Protein AF-A0A3Q9Y185-F1 (afdb_monomer)

Secondary structure (DSSP, 8-state):
----TT--EEE-TT---SS--GGGGGS-TT-EEE-TT---S---HHHHHHHT-

pLDDT: mean 79.61, std 11.7, range [42.38, 91.75]

Nearest PDB structures (foldseek):
  7wjq-assembly1_A  TM=7.185E-01  e=3.565E-02  Shigella flexneri
  4nkh-assembly2_B  TM=7.325E-01  e=8.757E-02  Salmonella enterica subsp. enterica serovar Typhimurium str. 14028S
  7v8e-assembly1_B  TM=7.740E-01  e=2.151E-01  Shigella flexneri 5a str. M90T
  8dre-assembly1_A  TM=7.759E-01  e=2.305E-01  Mus musculus
  7ya8-assembly1_A  TM=7.479E-01  e=3.039E-01  Shigella flexneri 5a str. M90T

Foldseek 3Di:
DDPCVVAQEDEPAQDADQADDPCLVVDDLNYQYHHHNYNHPDDPPVSCVSNVD

Solvent-accessible surface area (backbone atoms only — not comparable to full-atom values): 3379 Å² total; per-residue (Å²): 137,83,75,68,84,79,53,53,62,48,82,47,55,69,36,85,43,50,62,78,64,76,66,64,76,73,51,63,80,74,32,42,57,41,56,56,73,32,66,52,79,60,76,58,66,70,54,29,66,60,43,72,98

Radius of gyration: 11.01 Å; Cα contacts (8 Å, |Δi|>4): 62; chains: 1; bounding box: 22×26×26 Å

Structure (mmCIF, N/CA/C/O backbone):
data_AF-A0A3Q9Y185-F1
#
_entry.id   AF-A0A3Q9Y185-F1
#
loop_
_atom_site.group_PDB
_atom_site.id
_atom_site.type_symbol
_atom_site.label_atom_id
_atom_site.label_alt_id
_atom_site.label_comp_id
_atom_site.label_asym_id
_atom_site.label_entity_id
_atom_site.label_seq_id
_atom_site.pdbx_PDB_ins_code
_atom_site.Cartn_x
_atom_site.Cartn_y
_atom_site.Cartn_z
_atom_site.occupancy
_atom_site.B_iso_or_equiv
_atom_site.auth_seq_id
_atom_site.auth_comp_id
_atom_site.auth_asym_id
_atom_site.auth_atom_id
_atom_site.pdbx_PDB_model_num
ATOM 1 N N . MET A 1 1 ? 8.432 -16.461 -12.527 1.00 42.38 1 MET A N 1
ATOM 2 C CA . MET A 1 1 ? 9.135 -15.187 -12.260 1.00 42.38 1 MET A CA 1
ATOM 3 C C . MET A 1 1 ? 8.565 -14.138 -13.208 1.00 42.38 1 MET A C 1
ATOM 5 O O . MET A 1 1 ? 9.172 -13.828 -14.221 1.00 42.38 1 MET A O 1
ATOM 9 N N . GLY A 1 2 ? 7.326 -13.702 -12.960 1.00 48.84 2 GLY A N 1
ATOM 10 C CA . GLY A 1 2 ? 6.668 -12.688 -13.782 1.00 48.84 2 GLY A CA 1
ATOM 11 C C . GLY A 1 2 ? 7.102 -11.323 -13.285 1.00 48.84 2 GLY A C 1
ATOM 12 O O . GLY A 1 2 ? 6.528 -10.813 -12.329 1.00 48.84 2 GLY A O 1
ATOM 13 N N . CYS A 1 3 ? 8.167 -10.776 -13.864 1.00 44.91 3 CYS A N 1
ATOM 14 C CA . CYS A 1 3 ? 8.548 -9.407 -13.579 1.00 44.91 3 CYS A CA 1
ATOM 15 C C . CYS A 1 3 ? 7.405 -8.497 -14.035 1.00 44.91 3 CYS A C 1
ATOM 17 O O . CYS A 1 3 ? 7.147 -8.369 -15.230 1.00 44.91 3 CYS A O 1
ATOM 19 N N . LEU A 1 4 ? 6.759 -7.830 -13.081 1.00 56.88 4 LEU A N 1
ATOM 20 C CA . LEU A 1 4 ? 5.832 -6.713 -13.292 1.00 56.88 4 LEU A CA 1
ATOM 21 C C . LEU A 1 4 ? 6.570 -5.474 -13.857 1.00 56.88 4 LEU A C 1
ATOM 23 O O . LEU A 1 4 ? 6.206 -4.341 -13.564 1.00 56.88 4 LEU A O 1
ATOM 27 N N . SER A 1 5 ? 7.641 -5.672 -14.636 1.00 52.94 5 SER A N 1
ATOM 28 C CA . SER A 1 5 ? 8.496 -4.622 -15.199 1.00 52.94 5 SER A CA 1
ATOM 29 C C . SER A 1 5 ? 7.750 -3.708 -16.171 1.00 52.94 5 SER A C 1
ATOM 31 O O . SER A 1 5 ? 8.209 -2.600 -16.420 1.00 52.94 5 SER A O 1
ATOM 33 N N . GLU A 1 6 ? 6.598 -4.151 -16.669 1.00 58.12 6 GLU A N 1
ATOM 34 C CA . GLU A 1 6 ? 5.733 -3.415 -17.596 1.00 58.12 6 GLU A CA 1
ATOM 35 C C . GLU A 1 6 ? 4.482 -2.839 -16.909 1.00 58.12 6 GLU A C 1
ATOM 37 O O . GLU A 1 6 ? 3.693 -2.151 -17.555 1.00 58.12 6 GLU A O 1
ATOM 42 N N . LEU A 1 7 ? 4.254 -3.115 -15.616 1.00 62.38 7 LEU A N 1
ATOM 43 C CA . LEU A 1 7 ? 3.040 -2.653 -14.949 1.00 62.38 7 LEU A CA 1
ATOM 44 C C . LEU A 1 7 ? 3.157 -1.145 -14.684 1.00 62.38 7 LEU A C 1
ATOM 46 O O . LEU A 1 7 ? 3.912 -0.697 -13.821 1.00 62.38 7 LEU A O 1
ATOM 50 N N . GLN A 1 8 ? 2.439 -0.359 -15.481 1.00 73.88 8 GLN A N 1
ATOM 51 C CA . GLN A 1 8 ? 2.377 1.097 -15.339 1.00 73.88 8 GLN A CA 1
ATOM 52 C C . GLN A 1 8 ? 1.316 1.527 -14.326 1.00 73.88 8 GLN A C 1
ATOM 54 O O . GLN A 1 8 ? 1.446 2.594 -13.738 1.00 73.88 8 GLN A O 1
ATOM 59 N N . GLU A 1 9 ? 0.298 0.699 -14.087 1.00 81.44 9 GLU A N 1
ATOM 60 C CA . GLU A 1 9 ? -0.791 0.986 -13.156 1.00 81.44 9 GLU A CA 1
ATOM 61 C C . GLU A 1 9 ? -1.217 -0.293 -12.419 1.00 81.44 9 GLU A C 1
ATOM 63 O O . GLU A 1 9 ? -1.370 -1.350 -13.030 1.00 81.44 9 GLU A O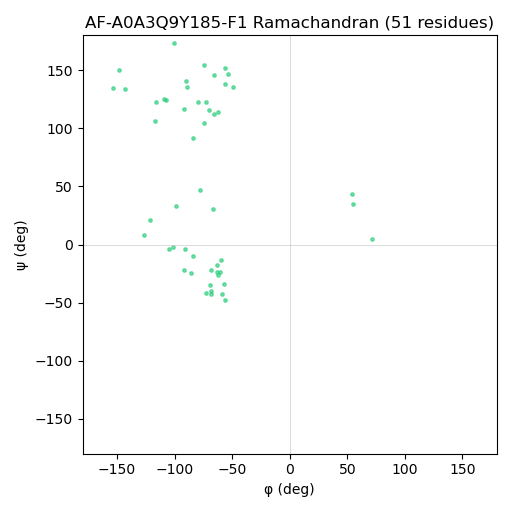 1
ATOM 68 N N . LEU A 1 10 ? -1.382 -0.191 -11.101 1.00 84.00 10 LEU A N 1
ATOM 69 C CA . LEU A 1 10 ? -1.969 -1.195 -10.227 1.00 84.00 10 LEU A CA 1
ATOM 70 C C . LEU A 1 10 ? -3.229 -0.592 -9.614 1.00 84.00 10 LEU A C 1
ATOM 72 O O . LEU A 1 10 ? -3.161 0.274 -8.738 1.00 84.00 10 LEU A O 1
ATOM 76 N N . ASP A 1 11 ? -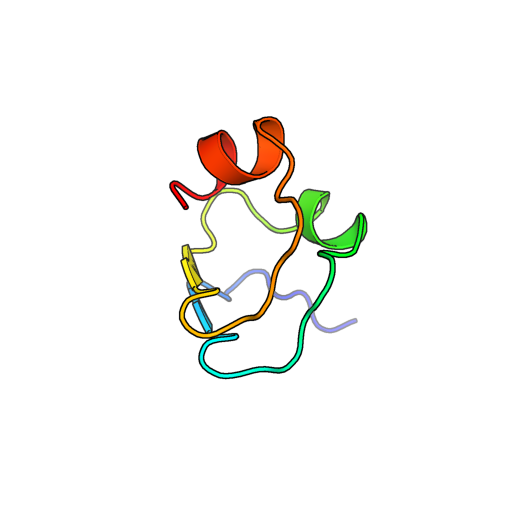4.371 -1.054 -10.103 1.00 86.00 11 ASP A N 1
ATOM 77 C CA . ASP A 1 11 ? -5.669 -0.656 -9.589 1.00 86.00 11 ASP A CA 1
ATOM 78 C C . ASP A 1 11 ? -6.113 -1.624 -8.489 1.00 86.00 11 ASP A C 1
ATOM 80 O O . ASP A 1 11 ? -6.280 -2.823 -8.722 1.00 86.00 11 ASP A O 1
ATOM 84 N N . LEU A 1 12 ? -6.253 -1.101 -7.275 1.00 85.44 12 LEU A N 1
ATOM 85 C CA . LEU A 1 12 ? -6.796 -1.806 -6.120 1.00 85.44 12 LEU A CA 1
ATOM 86 C C . LEU A 1 12 ? -8.023 -1.074 -5.569 1.00 85.44 12 LEU A C 1
ATOM 88 O O . LEU A 1 12 ? -8.360 -1.278 -4.401 1.00 85.44 12 LEU A O 1
ATOM 92 N N . CYS A 1 13 ? -8.690 -0.233 -6.364 1.00 89.75 13 CYS A N 1
ATOM 93 C CA . CYS A 1 13 ? -9.869 0.500 -5.913 1.00 89.75 13 CYS A CA 1
ATOM 94 C C . CYS A 1 13 ? -10.972 -0.431 -5.387 1.00 89.75 13 CYS A C 1
ATOM 96 O O . CYS A 1 13 ? -11.065 -1.589 -5.796 1.00 89.75 13 CYS A O 1
ATOM 98 N N . ASP A 1 14 ? -11.795 0.079 -4.469 1.00 91.25 14 ASP A N 1
ATOM 99 C CA . ASP A 1 14 ? -12.986 -0.602 -3.934 1.00 91.25 14 ASP A CA 1
ATOM 100 C C . ASP A 1 14 ? -12.708 -1.994 -3.338 1.00 91.25 14 ASP A C 1
ATOM 102 O O . ASP A 1 14 ? -13.524 -2.918 -3.397 1.00 91.25 14 ASP A O 1
ATOM 106 N N . ASN A 1 15 ? -11.538 -2.151 -2.718 1.00 89.25 15 ASN A N 1
ATOM 107 C CA . ASN A 1 15 ? -11.195 -3.352 -1.969 1.00 89.25 15 ASN A CA 1
ATOM 108 C C . ASN A 1 15 ? -11.365 -3.145 -0.457 1.00 89.25 15 ASN A C 1
ATOM 110 O O . ASN A 1 15 ? -11.638 -2.059 0.048 1.00 89.25 15 ASN A O 1
ATOM 114 N N . GLN A 1 16 ? -11.209 -4.228 0.300 1.00 90.44 16 GLN A N 1
ATOM 115 C CA . GLN A 1 16 ? -11.292 -4.212 1.764 1.00 90.44 16 GLN A CA 1
ATOM 116 C C . GLN A 1 16 ? -9.896 -4.178 2.406 1.00 90.44 16 GLN A C 1
ATOM 118 O O . GLN A 1 16 ? -9.674 -4.757 3.473 1.00 90.44 16 GLN A O 1
ATOM 123 N N . LEU A 1 17 ? -8.927 -3.522 1.752 1.00 87.00 17 LEU A N 1
ATOM 124 C CA . LEU A 1 17 ? -7.569 -3.411 2.279 1.00 87.00 17 LEU A CA 1
ATOM 125 C C . LEU A 1 17 ? -7.574 -2.483 3.494 1.00 87.00 17 LEU A C 1
ATOM 127 O O . LEU A 1 17 ? -7.857 -1.292 3.402 1.00 87.00 17 LEU A O 1
ATOM 131 N N . THR A 1 18 ? -7.242 -3.039 4.654 1.00 88.69 18 THR A N 1
ATOM 132 C CA . THR A 1 18 ? -7.119 -2.287 5.914 1.00 88.69 18 THR A CA 1
ATOM 133 C C . THR A 1 18 ? -5.699 -1.779 6.157 1.00 88.69 18 THR A C 1
ATOM 135 O O . THR A 1 18 ? -5.507 -0.796 6.878 1.00 88.69 18 THR A O 1
ATOM 138 N N . SER A 1 19 ? -4.715 -2.412 5.519 1.00 87.25 19 SER A N 1
ATOM 139 C CA . SER A 1 19 ? -3.295 -2.069 5.561 1.00 87.25 19 SER A CA 1
ATOM 140 C C . SER A 1 19 ? -2.626 -2.408 4.234 1.00 87.25 19 SER A C 1
ATOM 142 O O .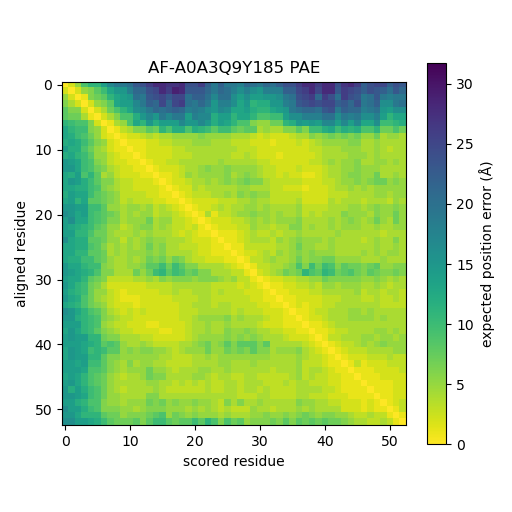 SER A 1 19 ? -3.012 -3.376 3.577 1.00 87.25 19 SER A O 1
ATOM 144 N N . LEU A 1 20 ? -1.587 -1.654 3.878 1.00 83.94 20 LEU A N 1
ATOM 145 C CA . LEU A 1 20 ? -0.714 -1.994 2.758 1.00 83.94 20 LEU A CA 1
ATOM 146 C C . LEU A 1 20 ? 0.443 -2.876 3.245 1.00 83.94 20 LEU A C 1
ATOM 148 O O . LEU A 1 20 ? 1.030 -2.572 4.285 1.00 83.94 20 LEU A O 1
ATOM 152 N N . PRO A 1 21 ? 0.775 -3.951 2.518 1.00 82.06 21 PRO A N 1
ATOM 153 C CA . PRO A 1 21 ? 1.906 -4.802 2.852 1.00 82.06 21 PRO A CA 1
ATOM 154 C C . PRO A 1 21 ? 3.235 -4.107 2.493 1.00 82.06 21 PRO A C 1
ATOM 156 O O . PRO A 1 21 ? 3.278 -3.242 1.613 1.00 82.06 21 PRO A O 1
ATOM 159 N N . VAL A 1 22 ? 4.328 -4.475 3.173 1.00 79.38 22 VAL A N 1
ATOM 160 C CA . VAL A 1 22 ? 5.665 -3.867 2.978 1.00 79.38 22 VAL A CA 1
ATOM 161 C C . VAL A 1 22 ? 6.201 -4.103 1.562 1.00 79.38 22 VAL A C 1
ATOM 163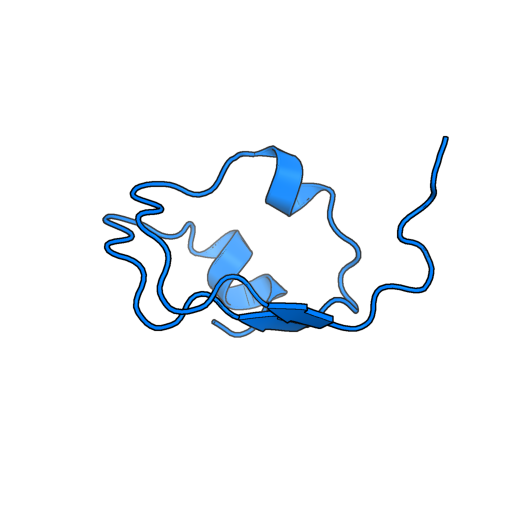 O O . VAL A 1 22 ? 6.983 -3.324 1.029 1.00 79.38 22 VAL A O 1
ATOM 166 N N . GLU A 1 23 ? 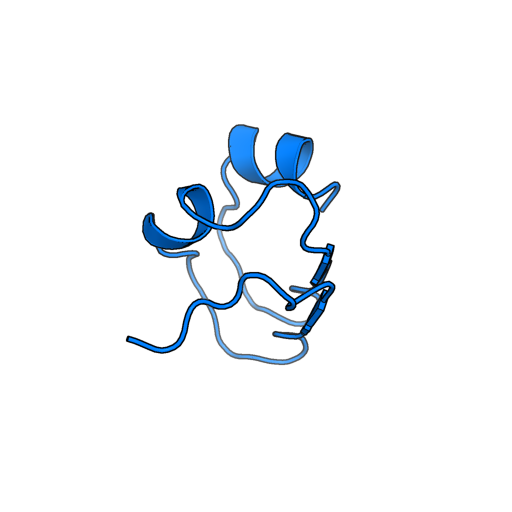5.714 -5.140 0.891 1.00 80.69 23 GLU A N 1
ATOM 167 C CA . GLU A 1 23 ? 6.028 -5.484 -0.489 1.00 80.69 23 GLU A CA 1
ATOM 168 C C . GLU A 1 23 ? 5.638 -4.375 -1.482 1.00 80.69 23 GLU A C 1
ATOM 170 O O . GLU A 1 23 ? 6.269 -4.262 -2.534 1.00 80.69 23 GLU A O 1
ATOM 175 N N . ILE A 1 24 ? 4.682 -3.493 -1.147 1.00 81.75 24 ILE A N 1
ATOM 176 C CA . ILE A 1 24 ? 4.379 -2.304 -1.965 1.00 81.75 24 ILE A CA 1
ATOM 177 C C . ILE A 1 24 ? 5.591 -1.360 -2.051 1.00 81.75 24 ILE A C 1
ATOM 179 O O . ILE A 1 24 ? 5.774 -0.675 -3.058 1.00 81.75 24 ILE A O 1
ATOM 183 N N . GLU A 1 25 ? 6.491 -1.367 -1.065 1.00 76.56 25 GLU A N 1
ATOM 184 C CA . GLU A 1 25 ? 7.740 -0.599 -1.122 1.00 76.56 25 GLU A CA 1
ATOM 185 C C . GLU A 1 25 ? 8.724 -1.134 -2.173 1.00 76.56 25 GLU A C 1
ATOM 187 O O . GLU A 1 25 ? 9.584 -0.387 -2.661 1.00 76.56 25 GLU A O 1
ATOM 192 N N . GLN A 1 26 ? 8.591 -2.404 -2.564 1.00 81.62 26 GLN A N 1
ATOM 193 C CA . GLN A 1 26 ? 9.399 -3.015 -3.619 1.00 81.62 26 GLN A CA 1
ATOM 194 C C . GLN A 1 26 ? 8.844 -2.734 -5.021 1.00 81.62 26 GLN A C 1
ATOM 196 O O . GLN A 1 26 ? 9.535 -2.987 -6.010 1.00 81.62 26 GLN A O 1
ATOM 201 N N . LEU A 1 27 ? 7.635 -2.171 -5.135 1.00 81.81 27 LEU A N 1
ATOM 202 C CA . LEU A 1 27 ? 7.052 -1.854 -6.434 1.00 81.81 27 LEU A CA 1
ATOM 203 C C . LEU A 1 27 ? 7.852 -0.753 -7.159 1.00 81.81 27 LEU A C 1
ATOM 205 O O . LEU A 1 27 ? 8.392 0.169 -6.525 1.00 81.81 27 LEU A O 1
ATOM 209 N N . PRO A 1 28 ? 7.935 -0.808 -8.501 1.00 80.44 28 PRO A N 1
ATOM 210 C CA . PRO A 1 28 ? 8.644 0.192 -9.288 1.00 80.44 28 PRO A CA 1
ATOM 211 C C . PRO A 1 28 ? 8.101 1.599 -9.020 1.00 80.44 28 PRO A C 1
ATOM 213 O O . PRO A 1 28 ? 6.896 1.815 -9.011 1.00 80.44 28 PRO A O 1
ATOM 216 N N . LYS A 1 29 ? 8.981 2.601 -8.888 1.00 72.88 29 LYS A N 1
ATOM 217 C CA . LYS A 1 29 ? 8.578 4.014 -8.696 1.00 72.88 29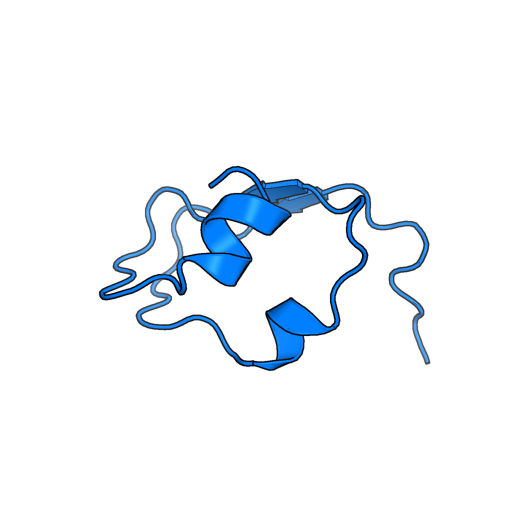 LYS A CA 1
ATOM 218 C C . LYS A 1 29 ? 7.719 4.595 -9.833 1.00 72.88 29 LYS A C 1
ATOM 220 O O . LYS A 1 29 ? 7.192 5.687 -9.685 1.00 72.88 29 LYS A O 1
ATOM 225 N N . ARG A 1 30 ? 7.645 3.916 -10.982 1.00 76.44 30 ARG A N 1
ATOM 226 C CA . ARG A 1 30 ? 6.851 4.327 -12.151 1.00 76.44 30 ARG A CA 1
ATOM 227 C C . ARG A 1 30 ? 5.431 3.756 -12.157 1.00 76.44 30 ARG A C 1
ATOM 229 O O . ARG A 1 30 ? 4.683 4.062 -13.074 1.00 76.44 30 ARG A O 1
ATOM 236 N N . LEU A 1 31 ? 5.097 2.915 -11.184 1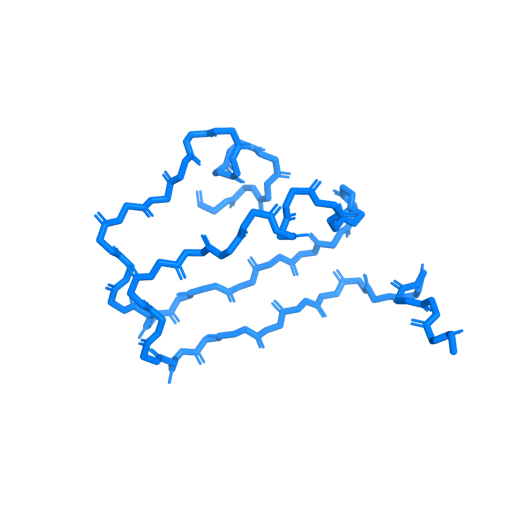.00 82.50 31 LEU A N 1
ATOM 237 C CA . LEU A 1 31 ? 3.785 2.304 -11.065 1.00 82.50 31 LEU A CA 1
ATOM 238 C C . LEU A 1 31 ? 2.814 3.308 -10.440 1.00 82.50 31 LEU A C 1
ATOM 240 O O . LEU A 1 31 ? 3.047 3.776 -9.330 1.00 82.50 31 LEU A O 1
ATOM 244 N N . ASN A 1 32 ? 1.725 3.616 -11.134 1.00 83.19 32 ASN A N 1
ATOM 245 C CA . ASN A 1 32 ? 0.578 4.292 -10.547 1.00 83.19 32 ASN A CA 1
ATOM 246 C C . ASN A 1 32 ? -0.165 3.304 -9.651 1.00 83.19 32 ASN A C 1
ATOM 248 O O . ASN A 1 32 ? -0.584 2.251 -10.117 1.00 83.19 32 ASN A O 1
ATOM 252 N N . LEU A 1 33 ? -0.340 3.632 -8.378 1.00 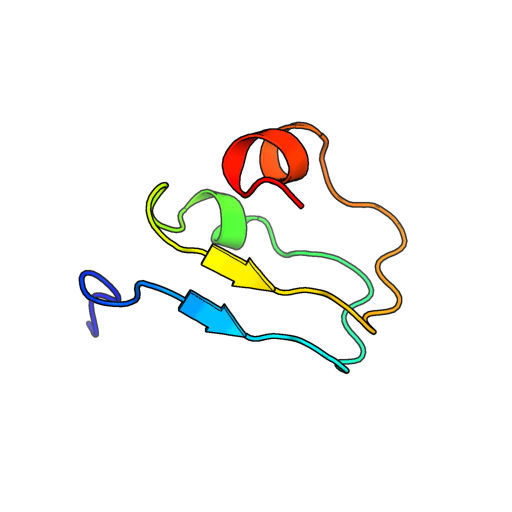86.38 33 LEU A N 1
ATOM 253 C CA . LEU A 1 33 ? -1.102 2.814 -7.443 1.00 86.38 33 LEU A CA 1
ATOM 254 C C . LEU A 1 33 ? -2.421 3.525 -7.150 1.00 86.38 33 LEU A C 1
ATOM 256 O O . LEU A 1 33 ? -2.395 4.673 -6.716 1.00 86.38 33 LEU A O 1
ATOM 260 N N . LYS A 1 34 ? -3.556 2.861 -7.374 1.00 87.25 34 LYS A N 1
ATOM 261 C CA . LYS A 1 34 ? -4.872 3.382 -6.985 1.00 87.25 34 LYS A CA 1
ATOM 262 C C . LYS A 1 34 ? -5.419 2.568 -5.822 1.00 87.25 34 LYS A C 1
ATOM 264 O O . LYS A 1 34 ? -5.474 1.344 -5.894 1.00 87.25 34 LYS A O 1
ATOM 269 N N . LEU A 1 35 ? -5.777 3.253 -4.741 1.00 87.12 35 LEU A N 1
ATOM 270 C CA . LEU A 1 35 ? -6.259 2.653 -3.490 1.00 87.12 35 LEU A CA 1
ATOM 271 C C . LEU A 1 35 ? -7.597 3.242 -3.037 1.00 87.12 35 LEU A C 1
ATOM 273 O O . LEU A 1 35 ? -8.044 2.959 -1.923 1.00 87.12 35 LEU A O 1
ATOM 277 N N . ASP A 1 36 ? -8.230 4.060 -3.875 1.00 87.75 36 ASP A N 1
ATOM 278 C CA . ASP A 1 36 ? -9.517 4.678 -3.579 1.00 87.75 36 ASP A CA 1
ATOM 279 C C . ASP A 1 36 ? -10.565 3.636 -3.177 1.00 87.75 36 ASP A C 1
ATOM 281 O O . ASP A 1 36 ? -10.530 2.482 -3.595 1.00 87.75 36 ASP A O 1
ATOM 285 N N . GLY A 1 37 ? -11.476 4.007 -2.282 1.00 87.44 37 GLY A N 1
ATOM 286 C CA . GLY A 1 37 ? -12.504 3.081 -1.800 1.00 87.44 37 GLY A CA 1
ATOM 287 C C . GLY A 1 37 ? -12.002 1.964 -0.871 1.00 87.44 37 GLY A C 1
ATOM 288 O O . GLY A 1 37 ? -12.805 1.132 -0.464 1.00 87.44 37 GLY A O 1
ATOM 289 N N . ASN A 1 38 ? -10.721 1.946 -0.472 1.00 90.12 38 ASN A N 1
ATOM 290 C CA . ASN A 1 38 ? -10.243 1.025 0.564 1.00 90.12 38 ASN A CA 1
ATOM 291 C C . ASN A 1 38 ? -10.347 1.621 1.976 1.00 90.12 38 ASN A C 1
ATOM 293 O O . ASN A 1 38 ? -9.980 2.781 2.184 1.00 90.12 38 ASN A O 1
ATOM 297 N N . PRO A 1 39 ? -10.724 0.825 2.993 1.00 91.75 39 PRO A N 1
ATOM 298 C CA . PRO A 1 39 ? -10.749 1.242 4.394 1.00 91.75 39 PRO A CA 1
ATOM 299 C C . PRO A 1 39 ? -9.338 1.252 5.022 1.00 91.75 39 PRO A C 1
ATOM 301 O O . PRO A 1 39 ? -9.127 0.732 6.124 1.00 91.75 39 PRO A O 1
ATOM 304 N N . LEU A 1 40 ? -8.352 1.831 4.327 1.00 88.56 40 LEU A N 1
ATOM 305 C CA . LEU A 1 40 ? -6.966 1.913 4.785 1.00 88.56 40 LEU A CA 1
ATOM 306 C C . LEU A 1 40 ? -6.887 2.805 6.024 1.00 88.56 40 LEU A C 1
ATOM 308 O O . LEU A 1 40 ? -7.076 4.017 5.953 1.00 88.56 40 LEU A O 1
ATOM 312 N N . LYS A 1 41 ? -6.573 2.208 7.178 1.00 85.50 41 LYS A N 1
ATOM 313 C CA . LYS A 1 41 ? -6.467 2.954 8.445 1.00 85.50 41 LYS A CA 1
ATOM 314 C C . LYS A 1 41 ? -5.265 3.889 8.475 1.00 85.50 41 LYS A C 1
ATOM 316 O O . LYS A 1 41 ? -5.310 4.937 9.110 1.00 85.50 41 LYS A O 1
ATOM 321 N N . SER A 1 42 ? -4.173 3.475 7.842 1.00 83.19 42 SER A N 1
ATOM 322 C CA . SER A 1 42 ? -2.947 4.253 7.763 1.00 83.19 42 SER A CA 1
ATOM 323 C C . SER A 1 42 ? -2.180 3.860 6.511 1.00 83.19 42 SER A C 1
ATOM 325 O O . SER A 1 42 ? -2.026 2.676 6.211 1.00 83.19 42 SER A O 1
ATOM 327 N N . ILE A 1 43 ? -1.704 4.867 5.787 1.00 82.62 43 ILE A N 1
ATOM 328 C CA . ILE A 1 43 ? -0.786 4.709 4.663 1.00 82.62 43 ILE A CA 1
ATOM 329 C C . ILE A 1 43 ? 0.508 5.413 5.083 1.00 82.62 43 ILE A C 1
ATOM 331 O O . ILE A 1 43 ? 0.445 6.608 5.395 1.00 82.62 43 ILE A O 1
ATOM 335 N N . PRO A 1 44 ? 1.658 4.716 5.107 1.00 83.75 44 PRO A N 1
ATOM 336 C CA . PRO A 1 44 ? 2.956 5.320 5.383 1.00 83.75 44 PRO A CA 1
ATOM 337 C C . PRO A 1 44 ? 3.197 6.569 4.529 1.00 83.75 44 PRO A C 1
ATOM 339 O O . PRO A 1 44 ? 2.954 6.554 3.320 1.00 83.75 44 PRO A O 1
ATOM 342 N N . SER A 1 45 ? 3.713 7.641 5.134 1.00 84.19 45 SER A N 1
ATOM 343 C CA . SER A 1 45 ? 4.020 8.891 4.420 1.00 84.19 45 SER A CA 1
ATOM 344 C C . SER A 1 45 ? 4.985 8.672 3.252 1.00 84.19 45 SER A C 1
ATOM 346 O O . SER A 1 45 ? 4.836 9.302 2.208 1.00 84.19 45 SER A O 1
ATOM 348 N N . GLU A 1 46 ? 5.917 7.727 3.402 1.00 84.25 46 GLU A N 1
ATOM 349 C CA . GLU A 1 46 ? 6.858 7.311 2.358 1.00 84.25 46 GLU A CA 1
ATOM 350 C C . GLU A 1 46 ? 6.123 6.793 1.108 1.00 84.25 46 GLU A C 1
ATOM 352 O O . GLU A 1 46 ? 6.455 7.156 -0.020 1.00 84.25 46 GLU A O 1
ATOM 357 N N . LEU A 1 47 ? 5.072 5.986 1.304 1.00 82.19 47 LEU A N 1
ATOM 358 C CA . LEU A 1 47 ? 4.244 5.439 0.228 1.00 82.19 47 LEU A CA 1
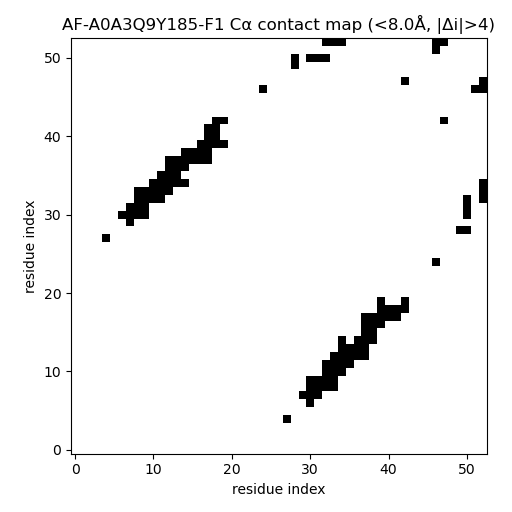ATOM 359 C C . LEU A 1 47 ? 3.356 6.513 -0.397 1.00 82.19 47 LEU A C 1
ATOM 361 O O . LEU A 1 47 ? 3.288 6.589 -1.624 1.00 82.19 47 LEU A O 1
ATOM 365 N N . LYS A 1 48 ? 2.751 7.390 0.417 1.00 82.81 48 LYS A N 1
ATOM 366 C CA . LYS A 1 48 ? 1.999 8.546 -0.099 1.00 82.81 48 LYS A CA 1
ATOM 367 C C . LYS A 1 48 ? 2.861 9.421 -0.999 1.00 82.81 48 LYS A C 1
ATOM 369 O O . LYS A 1 48 ? 2.462 9.745 -2.111 1.00 82.81 48 LYS A O 1
ATOM 374 N N . GLN A 1 49 ? 4.075 9.752 -0.563 1.00 84.44 49 GLN A N 1
ATOM 375 C CA . GLN A 1 49 ? 4.986 10.582 -1.347 1.00 84.44 49 GLN A CA 1
ATOM 376 C C . GLN A 1 49 ? 5.484 9.863 -2.609 1.00 84.44 49 GLN A C 1
ATOM 378 O O . GLN A 1 49 ? 5.588 10.481 -3.670 1.00 84.44 49 GLN A O 1
ATOM 383 N N . ARG A 1 50 ? 5.783 8.562 -2.508 1.00 82.12 50 ARG A N 1
ATOM 384 C CA . ARG A 1 50 ? 6.307 7.756 -3.618 1.00 82.12 50 ARG A CA 1
ATOM 385 C C . ARG A 1 50 ? 5.283 7.538 -4.727 1.00 82.12 50 ARG A C 1
ATOM 387 O O . ARG A 1 50 ? 5.653 7.640 -5.892 1.00 82.12 50 ARG A O 1
ATOM 394 N N . PHE A 1 51 ? 4.037 7.244 -4.363 1.00 80.56 51 PHE A N 1
ATOM 395 C CA . PHE A 1 51 ? 2.959 6.910 -5.300 1.00 80.56 51 PHE A CA 1
ATOM 396 C C . PHE A 1 51 ? 1.995 8.067 -5.571 1.00 80.56 51 PHE A C 1
ATOM 398 O O . PHE A 1 51 ? 1.109 7.925 -6.405 1.00 80.56 51 PHE A O 1
ATOM 405 N N . ARG A 1 52 ? 2.196 9.220 -4.917 1.00 79.94 52 ARG A N 1
ATOM 406 C CA . ARG A 1 52 ? 1.321 10.400 -5.012 1.00 79.94 52 ARG A CA 1
ATOM 407 C C . ARG A 1 52 ? -0.146 10.071 -4.690 1.00 79.94 52 ARG A C 1
ATOM 409 O O . ARG A 1 52 ? -1.042 10.529 -5.394 1.00 79.94 52 ARG A O 1
ATOM 416 N N . LEU A 1 53 ? -0.338 9.272 -3.637 1.00 73.44 53 LEU A N 1
ATOM 417 C CA . LEU A 1 53 ? -1.638 8.906 -3.057 1.00 73.44 53 LEU A CA 1
ATOM 418 C C . LEU A 1 53 ? -2.193 10.010 -2.150 1.00 73.44 53 LEU A C 1
ATOM 420 O O . LEU A 1 53 ? -1.372 10.708 -1.505 1.00 73.44 53 LEU A O 1
#

Sequence (53 aa):
MGCLSELQELDLCDNQLTSLPVEIEQLPKRLNLKLDGNPLKSIPSELKQRFRL

Mean predicted aligned error: 6.32 Å